Protein AF-A0A1D2YWZ6-F1 (afdb_monomer_lite)

Organism: NCBI:txid337097

Radius of gyration: 13.54 Å; chains: 1; bounding box: 30×34×35 Å

pLDDT: mean 91.19, std 12.07, range [48.78, 98.12]

Secondary structure (DSSP, 8-state):
------SS-HHHHHHHHHHTT-HHHHHHH-TTSS-HHHHHHHHHHHHHHHHHHHHHHTT-

Sequence (60 aa):
MGRRRGVMSEAFKEELAKELGFYDTVQKEGWGGITTRDAGNMVKKAIEIAERSLVEKGRS

InterPro domains:
  IPR001448 Small acid-soluble spore protein, alpha/beta-type [PF00269] (10-54)
  IPR018126 Small acid-soluble spore protein, alpha/beta-type, conserved site [PS00304] (13-22)
  IPR038300 SASP, alpha/beta-type superfamily [G3DSA:6.10.10.80] (7-59)

Structure (mmCIF, N/CA/C/O backbone):
data_AF-A0A1D2YWZ6-F1
#
_entry.id   AF-A0A1D2YWZ6-F1
#
loop_
_atom_site.group_PDB
_atom_site.id
_atom_site.type_symbol
_atom_site.label_atom_id
_atom_site.label_alt_id
_atom_site.label_comp_id
_atom_site.label_asym_id
_atom_site.label_entity_id
_atom_site.label_seq_id
_atom_site.pdbx_PDB_ins_code
_atom_site.Cartn_x
_atom_site.Cartn_y
_atom_site.Cartn_z
_atom_site.occupancy
_atom_site.B_iso_or_equiv
_atom_site.auth_seq_id
_atom_site.auth_comp_id
_atom_site.auth_asym_id
_atom_site.auth_atom_id
_atom_site.pdbx_PDB_model_num
ATOM 1 N N . MET A 1 1 ? -0.914 -28.897 7.460 1.00 48.78 1 MET A N 1
ATOM 2 C CA . MET A 1 1 ? -0.035 -27.709 7.372 1.00 48.78 1 MET A CA 1
ATOM 3 C C . MET A 1 1 ? -0.909 -26.470 7.263 1.00 48.78 1 MET A C 1
ATOM 5 O O . MET A 1 1 ? -1.572 -26.297 6.250 1.00 48.78 1 MET A O 1
ATOM 9 N N . GLY A 1 2 ? -1.001 -25.670 8.328 1.00 53.56 2 GLY A N 1
ATOM 10 C CA . GLY A 1 2 ? -1.817 -24.455 8.325 1.00 53.56 2 GLY A CA 1
ATOM 11 C C . GLY A 1 2 ? -1.261 -23.453 7.316 1.00 53.56 2 GLY A C 1
ATOM 12 O O . GLY A 1 2 ? -0.088 -23.093 7.394 1.00 53.56 2 GLY A O 1
ATOM 13 N N . ARG A 1 3 ? -2.083 -23.028 6.350 1.00 58.69 3 ARG A N 1
ATOM 14 C CA . ARG A 1 3 ? -1.756 -21.910 5.457 1.00 58.69 3 ARG A CA 1
ATOM 15 C C . ARG A 1 3 ? -1.426 -20.707 6.341 1.00 58.69 3 ARG A C 1
ATOM 17 O O . ARG A 1 3 ? -2.323 -20.169 6.985 1.00 58.69 3 ARG A O 1
ATOM 24 N N . ARG A 1 4 ? -0.150 -20.314 6.399 1.00 62.22 4 ARG A N 1
ATOM 25 C CA . ARG A 1 4 ? 0.273 -19.052 7.016 1.00 62.22 4 ARG A CA 1
ATOM 26 C C . ARG A 1 4 ? -0.461 -17.944 6.267 1.00 62.22 4 ARG A C 1
ATOM 28 O O . ARG A 1 4 ? -0.106 -17.634 5.133 1.00 62.22 4 ARG A O 1
ATOM 35 N N . ARG A 1 5 ? -1.545 -17.427 6.849 1.00 69.12 5 ARG A N 1
ATOM 36 C CA . ARG A 1 5 ? -2.233 -16.258 6.306 1.00 69.12 5 ARG A CA 1
ATOM 37 C C . ARG A 1 5 ? -1.231 -15.111 6.366 1.00 69.12 5 ARG A C 1
ATOM 39 O O . ARG A 1 5 ? -0.669 -14.850 7.427 1.00 69.12 5 ARG A O 1
ATOM 46 N N . GLY A 1 6 ? -0.955 -14.499 5.219 1.00 80.00 6 GLY A N 1
ATOM 47 C CA . GLY A 1 6 ? -0.176 -13.269 5.182 1.00 80.00 6 GLY A CA 1
ATOM 48 C C . GLY A 1 6 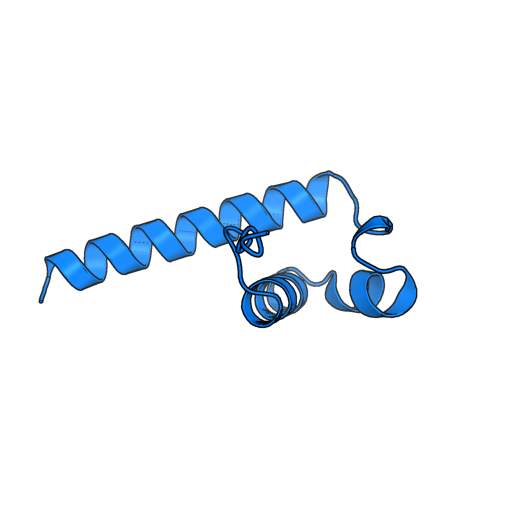? -0.859 -12.191 6.023 1.00 80.00 6 GLY A C 1
ATOM 49 O O . GLY A 1 6 ? -2.072 -12.233 6.221 1.00 80.00 6 GLY A O 1
ATOM 50 N N . VAL A 1 7 ? -0.075 -11.230 6.512 1.00 87.25 7 VAL A N 1
ATOM 51 C CA . VAL A 1 7 ? -0.585 -10.082 7.285 1.00 87.25 7 VAL A CA 1
ATOM 52 C C . VAL A 1 7 ? -1.587 -9.262 6.461 1.00 87.25 7 VAL A C 1
ATOM 54 O O . VAL A 1 7 ? -2.552 -8.735 7.001 1.00 87.25 7 VAL A O 1
ATOM 57 N N . MET A 1 8 ? -1.383 -9.208 5.143 1.00 90.94 8 MET A N 1
ATOM 58 C CA . MET A 1 8 ? -2.256 -8.540 4.178 1.00 90.94 8 MET A CA 1
ATOM 59 C C . MET A 1 8 ? -2.900 -9.569 3.244 1.00 90.94 8 MET A C 1
ATOM 61 O O . MET A 1 8 ? -2.228 -10.510 2.808 1.00 90.94 8 MET A O 1
ATOM 65 N N . SER A 1 9 ? -4.182 -9.374 2.918 1.00 93.06 9 SER A N 1
ATOM 66 C CA . SER A 1 9 ? -4.853 -10.122 1.848 1.00 93.06 9 SER A CA 1
ATOM 67 C C . SER A 1 9 ? -4.321 -9.690 0.477 1.00 93.06 9 SER A C 1
ATOM 69 O O . SER A 1 9 ? -3.848 -8.566 0.325 1.00 93.06 9 SER A O 1
ATOM 71 N N . GLU A 1 10 ? -4.405 -10.562 -0.531 1.00 93.38 10 GLU A N 1
ATOM 72 C CA . GLU A 1 10 ? -3.963 -10.216 -1.894 1.00 93.38 10 GLU A CA 1
ATOM 73 C C . GLU A 1 10 ? -4.743 -9.023 -2.458 1.00 93.38 10 GLU A C 1
ATOM 75 O O . GLU A 1 10 ? -4.132 -8.086 -2.960 1.00 93.38 10 GLU A O 1
ATOM 80 N N . ALA A 1 11 ? -6.067 -8.995 -2.265 1.00 94.75 11 ALA A N 1
ATOM 81 C CA . ALA A 1 11 ? -6.907 -7.872 -2.681 1.00 94.75 11 ALA A CA 1
ATOM 82 C C . ALA A 1 11 ? -6.442 -6.541 -2.066 1.00 94.75 11 ALA A C 1
ATOM 84 O O . ALA A 1 11 ? -6.290 -5.554 -2.777 1.00 94.75 11 ALA A O 1
ATOM 85 N N . PHE A 1 12 ? -6.130 -6.533 -0.766 1.00 96.12 12 PHE A N 1
ATOM 86 C CA . PHE A 1 12 ? -5.658 -5.322 -0.097 1.00 96.12 12 PHE A CA 1
ATOM 87 C C . PHE A 1 12 ? -4.296 -4.862 -0.631 1.00 96.12 12 PHE A C 1
ATOM 89 O O . PHE A 1 12 ? -4.075 -3.669 -0.824 1.00 96.12 12 PHE A O 1
ATOM 96 N N . LYS A 1 13 ? -3.380 -5.794 -0.926 1.00 96.06 13 LYS A N 1
ATOM 97 C CA . LYS A 1 13 ? -2.101 -5.439 -1.557 1.00 96.06 13 LYS A CA 1
ATOM 98 C C . LYS A 1 13 ? -2.317 -4.807 -2.933 1.00 96.06 13 LYS A C 1
ATOM 100 O O . LYS A 1 13 ? -1.679 -3.805 -3.241 1.00 96.06 13 LYS A O 1
ATOM 105 N N . GLU A 1 14 ? -3.203 -5.370 -3.755 1.00 97.25 14 GLU A N 1
ATOM 106 C CA . GLU A 1 14 ? -3.520 -4.826 -5.080 1.00 97.25 14 GLU A CA 1
ATOM 107 C C . GLU A 1 14 ? -4.131 -3.422 -5.004 1.00 97.25 14 GLU A C 1
ATOM 109 O O . GLU A 1 14 ? -3.769 -2.557 -5.799 1.00 97.25 14 GLU A O 1
ATOM 114 N N . GLU A 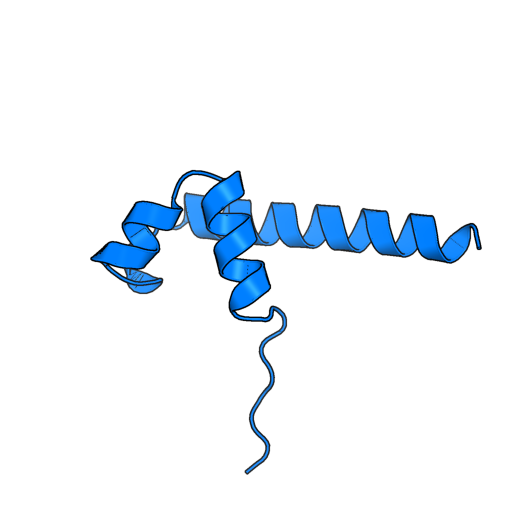1 15 ? -5.020 -3.171 -4.042 1.00 97.56 15 GLU A N 1
ATOM 115 C CA . GLU A 1 15 ? -5.584 -1.838 -3.795 1.00 97.56 15 GLU A CA 1
ATOM 116 C C . GLU A 1 15 ? -4.500 -0.825 -3.421 1.00 97.56 15 GLU A C 1
ATOM 118 O O . GLU A 1 15 ? -4.439 0.253 -4.014 1.00 97.56 15 GLU A O 1
ATOM 123 N N . LEU A 1 16 ? -3.587 -1.190 -2.514 1.00 97.81 16 LEU A N 1
ATOM 124 C 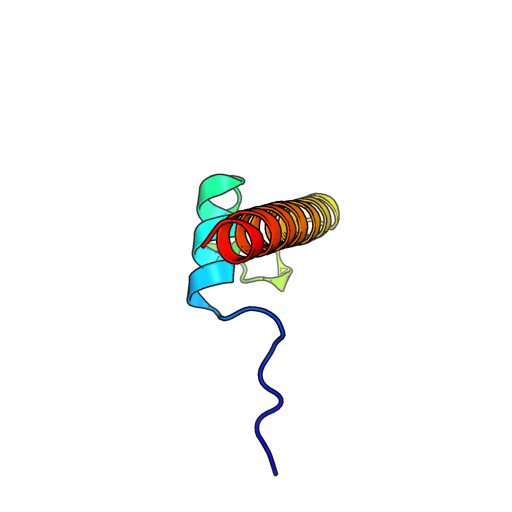CA . LEU A 1 16 ? -2.448 -0.340 -2.161 1.00 97.81 16 LEU A CA 1
ATOM 125 C C . LEU A 1 16 ? -1.538 -0.075 -3.361 1.00 97.81 16 LEU A C 1
ATOM 127 O O . LEU A 1 16 ? -1.081 1.049 -3.547 1.00 97.81 16 LEU A O 1
ATOM 131 N N . ALA A 1 17 ? -1.288 -1.086 -4.193 1.00 97.81 17 ALA A N 1
ATOM 132 C CA . ALA A 1 17 ? -0.485 -0.923 -5.399 1.00 97.81 17 ALA A CA 1
ATOM 133 C C . ALA A 1 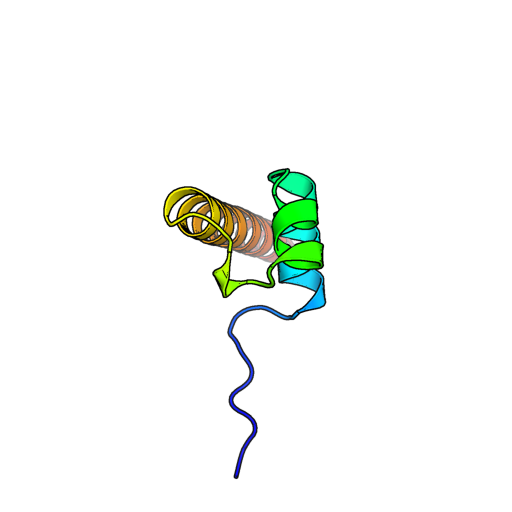17 ? -1.144 0.032 -6.408 1.00 97.81 17 ALA A C 1
ATOM 135 O O . ALA A 1 17 ? -0.441 0.800 -7.068 1.00 97.81 17 ALA A O 1
ATOM 136 N N . LYS A 1 18 ? -2.482 0.020 -6.514 1.00 98.00 18 LYS A N 1
ATOM 137 C CA . LYS A 1 18 ? -3.239 0.974 -7.343 1.00 98.00 18 LYS A CA 1
ATOM 138 C C . LYS A 1 18 ? -3.148 2.386 -6.777 1.00 98.00 18 LYS A C 1
ATOM 140 O O . LYS A 1 18 ? -2.835 3.308 -7.521 1.00 98.00 18 LYS A O 1
ATOM 145 N N . GLU A 1 19 ? -3.361 2.552 -5.473 1.00 97.25 19 GLU A N 1
ATOM 146 C CA . GLU A 1 19 ? -3.293 3.862 -4.811 1.00 97.25 19 GLU A CA 1
ATOM 147 C C . GLU A 1 19 ? -1.889 4.482 -4.893 1.00 97.25 19 GLU A C 1
ATOM 149 O O . GLU A 1 19 ? -1.743 5.687 -5.085 1.00 97.25 19 GLU A O 1
ATOM 154 N N . LEU A 1 20 ? -0.849 3.654 -4.784 1.00 97.56 20 LEU A N 1
ATOM 155 C CA . LEU A 1 20 ? 0.550 4.080 -4.828 1.00 97.56 20 LEU A CA 1
ATOM 156 C C . LEU A 1 20 ? 1.133 4.134 -6.249 1.00 97.56 20 LEU A C 1
ATOM 158 O O . LEU A 1 20 ? 2.276 4.553 -6.414 1.00 97.56 20 LEU A O 1
ATOM 162 N N . GLY A 1 21 ? 0.363 3.743 -7.270 1.00 97.56 21 GLY A N 1
ATOM 163 C CA . GLY A 1 21 ? 0.721 3.921 -8.678 1.00 97.56 21 GLY A CA 1
ATOM 164 C C . GLY A 1 21 ? 1.727 2.917 -9.248 1.00 97.56 21 GLY A C 1
ATOM 165 O O . GLY A 1 21 ? 2.304 3.185 -10.297 1.00 97.56 21 GLY A O 1
ATOM 166 N N . PHE A 1 22 ? 1.939 1.767 -8.601 1.00 98.00 22 PHE A N 1
ATOM 167 C CA . PHE A 1 22 ? 2.859 0.724 -9.087 1.00 98.00 22 PHE A CA 1
ATOM 168 C C . PHE A 1 22 ? 2.156 -0.593 -9.458 1.00 98.00 22 PHE A C 1
ATOM 170 O O . PHE A 1 22 ? 2.804 -1.604 -9.732 1.00 98.00 22 PHE A O 1
ATOM 177 N N . TYR A 1 23 ? 0.821 -0.594 -9.502 1.00 98.12 23 TYR A N 1
ATOM 178 C CA . TYR A 1 23 ? 0.022 -1.765 -9.870 1.00 98.12 23 TYR A CA 1
ATOM 179 C C . TYR A 1 23 ? 0.404 -2.358 -11.232 1.00 98.12 23 TYR A C 1
ATOM 181 O O . TYR A 1 23 ? 0.475 -3.578 -11.366 1.00 98.12 23 TYR A O 1
ATOM 189 N N . ASP A 1 24 ? 0.716 -1.523 -12.224 1.00 97.88 24 ASP A N 1
ATOM 190 C CA . ASP A 1 24 ? 1.105 -1.999 -13.556 1.00 97.88 24 ASP A CA 1
ATOM 191 C C . ASP A 1 24 ? 2.379 -2.853 -13.521 1.00 97.88 24 ASP A C 1
ATOM 193 O O . ASP A 1 24 ? 2.468 -3.857 -14.230 1.00 97.88 24 ASP A O 1
ATOM 197 N N . THR A 1 25 ? 3.343 -2.499 -12.667 1.00 97.62 25 THR A N 1
ATOM 198 C CA . THR A 1 25 ? 4.555 -3.297 -12.441 1.00 97.62 25 THR A CA 1
ATOM 199 C C . THR A 1 25 ? 4.199 -4.643 -11.825 1.00 97.62 25 THR A C 1
ATOM 201 O O . THR A 1 25 ? 4.675 -5.675 -12.289 1.00 97.62 25 THR A O 1
ATOM 204 N N . VAL A 1 26 ? 3.292 -4.663 -10.843 1.00 97.12 26 VAL A N 1
ATOM 205 C CA . VAL A 1 26 ? 2.813 -5.914 -10.233 1.00 97.12 26 VAL A CA 1
ATOM 206 C C . VAL A 1 26 ? 2.131 -6.810 -11.269 1.00 97.12 26 VAL A C 1
ATOM 208 O O . VAL A 1 26 ? 2.344 -8.017 -11.256 1.00 97.12 26 VAL A O 1
ATOM 211 N N . GLN A 1 27 ? 1.343 -6.250 -12.188 1.00 97.50 27 GLN A N 1
ATOM 212 C CA . GLN A 1 27 ? 0.676 -7.038 -13.230 1.00 97.50 27 GLN A CA 1
ATOM 213 C C . GLN A 1 27 ? 1.654 -7.615 -14.262 1.00 97.50 27 GLN A C 1
ATOM 215 O O . GLN A 1 27 ? 1.450 -8.730 -14.737 1.00 97.50 27 GLN A O 1
ATOM 220 N N . LYS A 1 28 ? 2.703 -6.867 -14.621 1.00 97.69 28 LYS A N 1
ATOM 221 C CA . LYS A 1 28 ? 3.664 -7.269 -15.662 1.00 97.69 28 LYS A CA 1
ATOM 222 C C . LYS A 1 28 ? 4.773 -8.176 -15.138 1.00 97.69 28 LYS A C 1
ATOM 224 O O . LYS A 1 28 ? 5.140 -9.142 -15.799 1.00 97.69 28 LYS A O 1
ATOM 229 N N . GLU A 1 29 ? 5.312 -7.852 -13.971 1.00 97.31 29 GLU A N 1
ATOM 230 C CA . GLU A 1 29 ? 6.541 -8.442 -13.425 1.00 97.31 29 GLU A CA 1
ATOM 231 C C . GLU A 1 29 ? 6.296 -9.193 -12.108 1.00 97.31 29 GLU A C 1
ATOM 233 O O . GLU A 1 29 ? 7.187 -9.850 -11.567 1.00 97.31 29 GLU A O 1
ATOM 238 N N . GLY A 1 30 ? 5.073 -9.123 -11.579 1.00 96.25 30 GLY A N 1
ATOM 239 C CA . GLY A 1 30 ? 4.747 -9.636 -10.259 1.00 96.25 30 GLY A CA 1
ATOM 240 C C . GLY A 1 30 ? 5.293 -8.755 -9.136 1.00 96.25 30 GLY A C 1
ATOM 241 O O . GLY A 1 30 ? 5.951 -7.734 -9.336 1.00 96.25 30 GLY A O 1
ATOM 242 N N . TRP A 1 31 ? 5.061 -9.192 -7.900 1.00 95.50 31 TRP A N 1
ATOM 243 C CA . TRP A 1 31 ? 5.557 -8.507 -6.702 1.00 95.50 31 TRP A CA 1
ATOM 244 C C . TRP A 1 31 ? 7.088 -8.460 -6.600 1.00 95.50 31 TRP A C 1
ATOM 246 O O . TRP A 1 31 ? 7.613 -7.675 -5.819 1.00 95.50 31 TRP A O 1
ATOM 256 N N . GLY A 1 32 ? 7.806 -9.290 -7.363 1.00 96.38 32 GLY A N 1
ATOM 257 C CA . GLY A 1 32 ? 9.269 -9.270 -7.420 1.00 96.38 32 GLY A CA 1
ATOM 258 C C . GLY A 1 32 ? 9.848 -8.117 -8.246 1.00 96.38 32 GLY A C 1
ATOM 259 O O . GLY A 1 32 ? 11.021 -7.807 -8.071 1.00 96.38 32 GLY A O 1
ATOM 260 N N . GLY A 1 33 ? 9.048 -7.487 -9.116 1.00 96.69 33 GLY A N 1
ATOM 261 C CA . GLY A 1 33 ? 9.486 -6.377 -9.974 1.00 96.69 33 GLY A CA 1
ATOM 262 C C . GLY A 1 33 ? 9.366 -4.990 -9.337 1.00 96.69 33 GLY A C 1
ATOM 263 O O . GLY A 1 33 ? 9.848 -4.007 -9.893 1.00 96.69 33 GLY A O 1
ATOM 264 N N . ILE A 1 34 ? 8.728 -4.873 -8.168 1.00 97.62 34 ILE A N 1
ATOM 265 C CA . ILE A 1 34 ? 8.579 -3.576 -7.494 1.00 97.62 34 ILE A CA 1
ATOM 266 C C . ILE A 1 34 ? 9.901 -3.141 -6.857 1.00 97.62 34 ILE A C 1
ATOM 268 O O . ILE A 1 34 ? 10.710 -3.964 -6.424 1.00 97.62 34 ILE A O 1
ATOM 272 N N . THR A 1 35 ? 10.110 -1.833 -6.727 1.00 97.75 35 THR A N 1
ATOM 273 C CA . THR A 1 35 ? 11.305 -1.327 -6.050 1.00 97.75 35 THR A CA 1
ATOM 274 C C . THR A 1 35 ? 11.186 -1.484 -4.532 1.00 97.75 35 THR A C 1
ATOM 276 O O . THR A 1 35 ? 10.093 -1.523 -3.960 1.00 97.75 35 THR A O 1
ATOM 279 N N . THR A 1 36 ? 12.321 -1.466 -3.826 1.00 97.75 36 THR A N 1
ATOM 280 C CA . THR A 1 36 ? 12.337 -1.412 -2.352 1.00 97.75 36 THR A CA 1
ATOM 281 C C . THR A 1 36 ? 11.557 -0.206 -1.812 1.00 97.75 36 THR A C 1
ATOM 283 O O . THR A 1 36 ? 10.969 -0.275 -0.732 1.00 97.75 36 THR A O 1
ATOM 286 N N . ARG A 1 37 ? 11.517 0.899 -2.571 1.00 97.69 37 ARG A N 1
ATOM 287 C CA . ARG A 1 37 ? 10.760 2.102 -2.214 1.00 97.69 37 ARG A CA 1
ATOM 288 C C . ARG A 1 37 ? 9.253 1.861 -2.287 1.00 97.69 37 ARG A C 1
ATOM 290 O O . ARG A 1 37 ? 8.549 2.265 -1.366 1.00 97.69 37 ARG A O 1
ATOM 297 N N . ASP A 1 38 ? 8.781 1.177 -3.326 1.00 97.94 38 ASP A N 1
ATOM 298 C CA . ASP A 1 38 ? 7.362 0.837 -3.495 1.00 97.94 38 ASP A CA 1
ATOM 299 C C . ASP A 1 38 ? 6.888 -0.082 -2.371 1.00 97.94 38 ASP A C 1
ATOM 301 O O . ASP A 1 38 ? 5.879 0.193 -1.720 1.00 97.94 38 ASP A O 1
ATOM 305 N N . ALA A 1 39 ? 7.680 -1.113 -2.058 1.00 97.00 39 ALA A N 1
ATOM 306 C CA . ALA A 1 39 ? 7.406 -2.009 -0.941 1.00 97.00 39 ALA A CA 1
ATOM 307 C C . ALA A 1 39 ? 7.345 -1.253 0.400 1.00 97.00 39 ALA A C 1
ATOM 309 O O . ALA A 1 39 ? 6.414 -1.449 1.185 1.00 97.00 39 ALA A O 1
ATOM 310 N N . GLY A 1 40 ? 8.305 -0.355 0.655 1.00 97.62 40 GLY A N 1
ATOM 311 C CA . GLY A 1 40 ? 8.332 0.469 1.865 1.00 97.62 40 GLY A CA 1
ATOM 312 C C . GLY A 1 40 ? 7.124 1.403 1.980 1.00 97.62 40 GLY A C 1
ATOM 313 O O . GLY A 1 40 ? 6.499 1.479 3.039 1.00 97.62 40 GLY A O 1
ATOM 314 N N . ASN A 1 41 ? 6.749 2.067 0.884 1.00 98.06 41 ASN A N 1
ATOM 315 C CA . ASN A 1 41 ? 5.570 2.933 0.831 1.00 98.06 41 ASN A CA 1
ATOM 316 C C . ASN A 1 41 ? 4.272 2.144 1.051 1.00 98.06 41 ASN A C 1
ATOM 318 O O . ASN A 1 41 ? 3.398 2.605 1.782 1.00 98.06 41 ASN A O 1
ATOM 322 N N . MET A 1 42 ? 4.167 0.941 0.479 1.00 97.38 42 MET A N 1
ATOM 323 C CA . MET A 1 42 ? 3.021 0.047 0.662 1.00 97.38 42 MET A CA 1
ATOM 324 C C . MET A 1 42 ? 2.843 -0.351 2.126 1.00 97.38 42 MET A C 1
ATOM 326 O O . MET A 1 42 ? 1.749 -0.217 2.670 1.00 97.38 42 MET A O 1
ATOM 330 N N . VAL A 1 43 ? 3.918 -0.784 2.791 1.00 96.50 43 VAL A N 1
ATOM 331 C CA . VAL A 1 43 ? 3.864 -1.145 4.217 1.00 96.50 43 VAL A CA 1
ATOM 332 C C . VAL A 1 43 ? 3.521 0.071 5.075 1.00 96.50 43 VAL A C 1
ATOM 334 O O . VAL A 1 43 ? 2.660 -0.025 5.948 1.00 96.50 43 VAL A O 1
ATOM 337 N N . LYS A 1 44 ? 4.134 1.229 4.807 1.00 97.88 44 LYS A N 1
ATOM 338 C CA . LYS A 1 44 ? 3.820 2.477 5.514 1.00 97.88 44 LYS A CA 1
ATOM 339 C C . LYS A 1 44 ? 2.333 2.821 5.398 1.00 97.88 44 LYS A C 1
ATOM 341 O O . LYS A 1 44 ? 1.687 3.078 6.410 1.00 97.88 44 LYS A O 1
ATOM 346 N N . LYS A 1 45 ? 1.781 2.769 4.185 1.00 97.25 45 LYS A N 1
ATOM 347 C CA . LYS A 1 45 ? 0.368 3.058 3.932 1.00 97.25 45 LYS A CA 1
ATOM 348 C C . LYS A 1 45 ? -0.561 2.055 4.621 1.00 97.25 45 LYS A C 1
ATOM 350 O O . LYS A 1 45 ? -1.560 2.458 5.209 1.00 97.25 45 LYS A O 1
ATOM 355 N N . ALA A 1 46 ? -0.213 0.768 4.605 1.00 96.62 46 ALA A N 1
ATOM 356 C CA . ALA A 1 46 ? -0.964 -0.267 5.310 1.00 96.62 46 ALA A CA 1
ATOM 357 C C . ALA A 1 46 ? -1.036 0.002 6.823 1.00 96.62 46 ALA A C 1
ATOM 359 O O . ALA A 1 46 ? -2.105 -0.127 7.419 1.00 96.62 46 ALA A O 1
ATOM 360 N N . ILE A 1 47 ? 0.081 0.420 7.431 1.00 96.19 47 ILE A N 1
ATOM 361 C CA . ILE A 1 47 ? 0.137 0.798 8.850 1.00 96.19 47 ILE A CA 1
ATOM 362 C C . ILE A 1 47 ? -0.728 2.035 9.107 1.00 96.19 47 ILE A C 1
ATOM 364 O O . ILE A 1 47 ? -1.540 2.018 10.023 1.00 96.19 47 ILE A O 1
ATOM 368 N N . GLU A 1 48 ? -0.629 3.077 8.277 1.00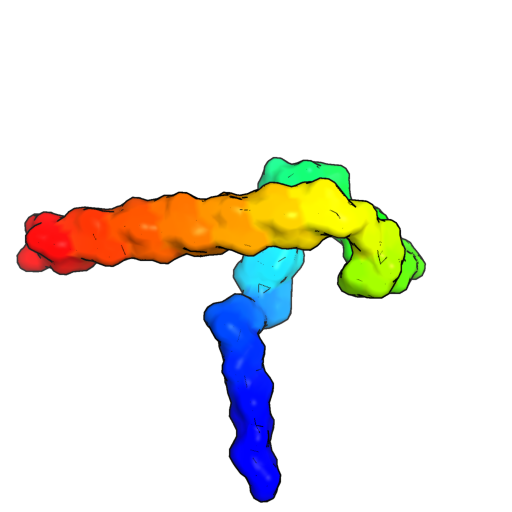 96.31 48 GLU A N 1
ATOM 369 C CA . GLU A 1 48 ? -1.468 4.276 8.417 1.00 96.31 48 GLU A CA 1
ATOM 370 C C . GLU A 1 48 ? -2.972 3.952 8.384 1.00 96.31 48 GLU A C 1
ATOM 372 O O . GLU A 1 48 ? -3.741 4.513 9.165 1.00 96.31 48 GLU A O 1
ATOM 377 N N . ILE A 1 49 ? -3.404 3.042 7.504 1.00 95.25 49 ILE A N 1
ATOM 378 C CA . ILE A 1 49 ? -4.803 2.592 7.424 1.00 95.25 49 ILE A CA 1
ATOM 379 C C . ILE A 1 49 ? -5.197 1.800 8.677 1.00 95.25 49 ILE A C 1
ATOM 381 O O . ILE A 1 49 ? -6.280 2.015 9.224 1.00 95.25 49 ILE A O 1
ATOM 385 N N . ALA A 1 50 ? -4.322 0.912 9.158 1.00 93.44 50 ALA A N 1
ATOM 386 C CA . ALA A 1 50 ? -4.565 0.136 10.370 1.00 93.44 50 ALA A CA 1
ATOM 387 C C . ALA A 1 50 ? -4.722 1.040 11.604 1.00 93.44 50 ALA A C 1
ATOM 389 O O . ALA A 1 50 ? -5.700 0.898 12.338 1.00 93.44 50 ALA A O 1
ATOM 390 N N . GLU A 1 51 ? -3.824 2.012 11.784 1.00 95.06 51 GLU A N 1
ATOM 391 C CA . GLU A 1 51 ? -3.888 2.996 12.871 1.00 95.06 51 GLU A CA 1
ATOM 392 C C . GLU A 1 51 ? -5.197 3.799 12.827 1.00 95.06 51 GLU A C 1
ATOM 394 O O . GLU A 1 51 ? -5.885 3.929 13.841 1.00 95.06 51 GLU A O 1
ATOM 399 N N . ARG A 1 52 ? -5.612 4.274 11.641 1.00 94.31 52 ARG A N 1
ATOM 400 C CA . ARG A 1 52 ? -6.899 4.977 11.474 1.00 94.31 52 ARG A CA 1
ATOM 401 C C . ARG A 1 52 ? -8.089 4.101 11.864 1.00 94.31 52 ARG A C 1
ATOM 403 O O . ARG A 1 52 ? -8.954 4.560 12.606 1.00 94.31 52 ARG A O 1
ATOM 410 N N . SER A 1 53 ? -8.108 2.841 11.428 1.00 92.56 53 SER A N 1
ATOM 411 C CA . SER A 1 53 ? -9.194 1.906 11.748 1.00 92.56 53 SER A CA 1
ATOM 412 C C . SER A 1 53 ? -9.280 1.594 13.247 1.00 92.56 53 SER A C 1
ATOM 414 O O . SER A 1 53 ? -10.380 1.463 13.785 1.00 92.56 53 SER A O 1
ATOM 416 N N . LEU A 1 54 ? -8.145 1.504 13.950 1.00 92.94 54 LEU A N 1
ATOM 417 C CA . LEU A 1 54 ? -8.123 1.330 15.408 1.00 92.94 54 LEU A CA 1
ATOM 418 C C . LEU A 1 54 ? -8.702 2.548 16.135 1.00 92.94 54 LEU A C 1
ATOM 420 O O . LEU A 1 54 ? -9.504 2.388 17.054 1.00 92.94 54 LEU A O 1
ATOM 424 N N . VAL A 1 55 ? -8.345 3.757 15.696 1.00 92.44 55 VAL A N 1
ATOM 425 C CA . VAL A 1 55 ? -8.889 5.001 16.256 1.00 92.44 55 VAL A CA 1
ATOM 426 C C . VAL A 1 55 ? -10.399 5.113 16.008 1.00 92.44 55 VAL A C 1
ATOM 428 O O . VAL A 1 55 ? -11.129 5.550 16.894 1.00 92.44 55 VAL A O 1
ATOM 431 N N . GLU A 1 56 ? -10.888 4.711 14.833 1.00 89.88 56 GLU A N 1
ATOM 432 C CA . GLU A 1 56 ? -12.324 4.691 14.516 1.00 89.88 56 GLU A CA 1
ATOM 433 C C . GLU A 1 56 ? -13.092 3.678 15.373 1.00 89.88 56 GLU A C 1
ATOM 435 O O . GLU A 1 56 ? -14.123 4.028 15.943 1.00 89.88 56 GLU A O 1
ATOM 440 N N . LYS A 1 57 ? -12.562 2.460 15.545 1.00 83.56 57 LYS A N 1
ATOM 441 C CA . LYS A 1 57 ? -13.157 1.433 16.420 1.00 83.56 57 LYS A CA 1
ATOM 442 C C . LYS A 1 57 ? -13.174 1.828 17.895 1.00 83.56 57 LYS A C 1
ATOM 444 O O . LYS A 1 57 ? -14.040 1.377 18.626 1.00 83.56 57 LYS A O 1
ATOM 449 N N . GLY A 1 58 ? -12.226 2.649 18.347 1.00 79.00 58 GLY A N 1
ATOM 450 C CA . GLY A 1 58 ? -12.219 3.169 19.717 1.00 79.00 58 GLY A CA 1
ATOM 451 C C . GLY A 1 58 ? -13.269 4.256 19.983 1.00 79.00 58 GLY A C 1
ATOM 452 O O . GLY A 1 58 ? -13.465 4.628 21.137 1.00 79.00 58 GLY A O 1
ATOM 453 N N . ARG A 1 59 ? -13.914 4.795 18.938 1.00 73.06 59 ARG A N 1
ATOM 454 C CA . ARG A 1 59 ? -14.961 5.829 19.040 1.00 73.06 59 ARG A CA 1
ATOM 455 C C . ARG A 1 59 ? -16.387 5.275 18.973 1.00 73.06 59 ARG A C 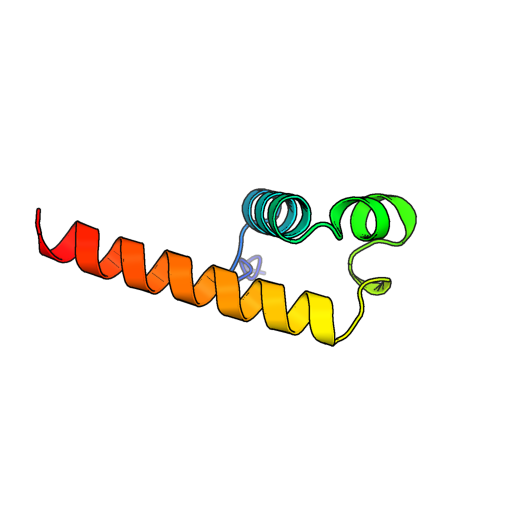1
ATOM 457 O O . ARG A 1 59 ? -17.317 6.044 19.210 1.00 73.06 59 ARG A O 1
ATOM 464 N N . SER A 1 60 ? -16.548 3.999 18.618 1.00 59.34 60 SER A N 1
ATOM 465 C CA . SER A 1 60 ? -17.820 3.261 18.624 1.00 59.34 60 SER A CA 1
ATOM 466 C C . SER A 1 60 ? -18.019 2.524 19.938 1.00 59.34 60 SER A C 1
ATOM 468 O O . SER A 1 60 ? -19.155 2.550 20.451 1.00 59.34 60 SER A O 1
#

Foldseek 3Di:
DDDPDPPDDPVLLLVLCVVLVNNVQCVPPNPVRDDPVSVVSSVVVVVVVVVVVVVVVVVD